Protein AF-A0ABD7HB60-F1 (afdb_monomer_lite)

Foldseek 3Di:
DDLAAQF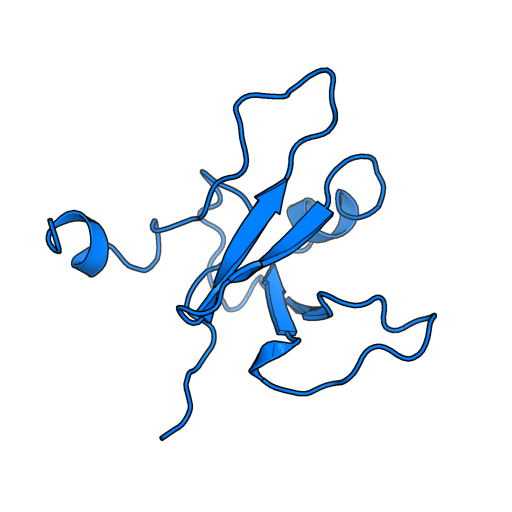EAAAPDPDDQVQWDKDFLPDVVVPGDPDRQRIHIYGPVRNVCDVVQWHWDRDPSNFIWIQGHPVPGPDIDTYCNVPVVVVPVD

Radius of gyration: 12.73 Å; chains: 1; bounding box: 34×29×35 Å

Structure (mmCIF, N/CA/C/O backbone):
data_AF-A0ABD7HB60-F1
#
_entry.id   AF-A0ABD7HB60-F1
#
loop_
_atom_site.group_PDB
_atom_site.id
_atom_site.type_symbol
_atom_site.label_atom_id
_atom_site.label_alt_id
_atom_site.label_comp_id
_atom_site.label_asym_id
_atom_site.label_entity_id
_atom_site.label_seq_id
_atom_site.pdbx_PDB_ins_code
_atom_site.Cartn_x
_atom_site.Cartn_y
_atom_site.Cartn_z
_atom_site.occupancy
_atom_site.B_iso_or_equiv
_atom_site.auth_seq_id
_atom_site.auth_comp_id
_atom_site.auth_asym_id
_atom_site.auth_atom_id
_atom_site.pdbx_PDB_model_num
ATOM 1 N N . GLN A 1 1 ? -21.958 -2.276 -10.650 1.00 33.44 1 GLN A N 1
ATOM 2 C CA . GLN A 1 1 ? -20.656 -1.928 -11.259 1.00 33.44 1 GLN A CA 1
ATOM 3 C 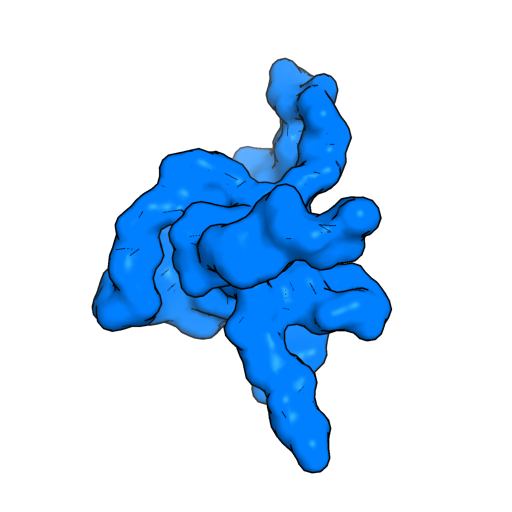C . GLN A 1 1 ? -19.587 -2.134 -10.202 1.00 33.44 1 GLN A C 1
ATOM 5 O O . GLN A 1 1 ? -19.563 -1.395 -9.229 1.00 33.44 1 GLN A O 1
ATOM 10 N N . GLN A 1 2 ? -18.795 -3.198 -10.330 1.00 28.92 2 GLN A N 1
ATOM 11 C CA . GLN A 1 2 ? -17.744 -3.540 -9.373 1.00 28.92 2 GLN A CA 1
ATOM 12 C C . GLN A 1 2 ? -16.558 -2.604 -9.620 1.00 28.92 2 GLN A C 1
ATOM 14 O O . GLN A 1 2 ? -15.935 -2.668 -10.679 1.00 28.92 2 GLN A O 1
ATOM 19 N N . ARG A 1 3 ? -16.249 -1.707 -8.679 1.00 39.81 3 ARG A N 1
ATOM 20 C CA . ARG A 1 3 ? -14.972 -0.983 -8.690 1.00 39.81 3 ARG A CA 1
ATOM 21 C C . ARG A 1 3 ? -13.899 -1.977 -8.230 1.00 39.81 3 ARG A C 1
ATOM 23 O O . ARG A 1 3 ? -13.531 -2.018 -7.069 1.00 39.81 3 ARG A O 1
ATOM 30 N N . GLY A 1 4 ? -13.503 -2.866 -9.142 1.00 43.88 4 GLY A N 1
ATOM 31 C CA . GLY A 1 4 ? -12.492 -3.894 -8.899 1.00 43.88 4 GLY A CA 1
ATOM 32 C C . GLY A 1 4 ? -11.127 -3.293 -8.580 1.00 43.88 4 GLY A C 1
ATOM 33 O O . GLY A 1 4 ? -10.855 -2.152 -8.945 1.00 43.88 4 GLY A O 1
ATOM 34 N N . HIS A 1 5 ? -10.286 -4.068 -7.895 1.00 55.22 5 HIS A N 1
ATOM 35 C CA . HIS A 1 5 ? -8.921 -3.704 -7.515 1.00 55.22 5 HIS A CA 1
ATOM 36 C C . HIS A 1 5 ? -8.137 -3.130 -8.694 1.00 55.22 5 HIS A C 1
ATOM 38 O O . HIS A 1 5 ? -7.948 -3.792 -9.710 1.00 55.22 5 HIS A O 1
ATOM 44 N N . ARG A 1 6 ? -7.681 -1.885 -8.544 1.00 61.16 6 ARG A N 1
ATOM 45 C CA . ARG A 1 6 ? -7.039 -1.128 -9.620 1.00 61.16 6 ARG A CA 1
ATOM 46 C C . ARG A 1 6 ? -5.518 -1.022 -9.472 1.00 61.16 6 ARG A C 1
ATOM 48 O O . ARG A 1 6 ? -4.856 -0.493 -10.346 1.00 61.16 6 ARG A O 1
ATOM 55 N N . THR A 1 7 ? -4.918 -1.517 -8.398 1.00 65.81 7 THR A N 1
ATOM 56 C CA . THR A 1 7 ? -3.466 -1.404 -8.157 1.00 65.81 7 THR A CA 1
ATOM 57 C C . THR A 1 7 ? -2.927 -2.668 -7.518 1.00 65.81 7 THR A C 1
ATOM 59 O O . THR A 1 7 ? -3.586 -3.248 -6.651 1.00 65.81 7 THR A O 1
ATOM 62 N N . HIS A 1 8 ? -1.701 -3.037 -7.886 1.00 79.12 8 HIS A N 1
ATOM 63 C CA . HIS A 1 8 ? -1.033 -4.248 -7.418 1.00 79.12 8 HIS A CA 1
ATOM 64 C C . HIS A 1 8 ? 0.298 -3.906 -6.743 1.00 79.12 8 HIS A C 1
ATOM 66 O O . HIS A 1 8 ? 1.206 -3.401 -7.397 1.00 79.12 8 HIS A O 1
ATOM 72 N N . GLY A 1 9 ? 0.448 -4.219 -5.452 1.00 82.31 9 GLY A N 1
ATOM 73 C CA . GLY A 1 9 ? 1.729 -4.073 -4.746 1.00 82.31 9 GLY A CA 1
ATOM 74 C C . GLY A 1 9 ? 2.289 -2.639 -4.681 1.00 82.31 9 GLY A C 1
ATOM 75 O O . GLY A 1 9 ? 1.647 -1.679 -5.107 1.00 82.31 9 GLY A O 1
ATOM 76 N N . ARG A 1 10 ? 3.495 -2.492 -4.106 1.00 86.81 10 ARG A N 1
ATOM 77 C CA . ARG A 1 10 ? 4.227 -1.212 -4.022 1.00 86.81 10 ARG A CA 1
ATOM 78 C C . ARG A 1 10 ? 4.639 -0.686 -5.401 1.00 86.81 10 ARG A C 1
ATOM 80 O O . ARG A 1 10 ? 4.774 -1.488 -6.325 1.00 86.81 10 ARG A O 1
ATOM 87 N N . PRO A 1 11 ? 4.944 0.621 -5.519 1.00 83.50 11 PRO A N 1
ATOM 88 C CA . PRO A 1 11 ? 5.629 1.174 -6.686 1.00 83.50 11 PRO A CA 1
ATOM 89 C C . PRO A 1 11 ? 6.828 0.320 -7.115 1.00 83.50 11 PRO A C 1
ATOM 91 O O . PRO A 1 11 ? 7.588 -0.149 -6.262 1.00 83.50 11 PRO A O 1
ATOM 94 N N . ASN A 1 12 ? 6.998 0.150 -8.428 1.00 81.94 12 ASN A N 1
ATOM 95 C CA . ASN A 1 12 ? 8.023 -0.690 -9.071 1.00 81.94 12 ASN A CA 1
ATOM 96 C C . ASN A 1 12 ? 7.893 -2.202 -8.807 1.00 81.94 12 ASN A C 1
ATOM 98 O O . ASN A 1 12 ? 8.832 -2.962 -9.050 1.00 81.94 12 ASN A O 1
ATOM 102 N N . CYS A 1 13 ? 6.751 -2.669 -8.294 1.00 87.75 13 CYS A N 1
ATOM 103 C CA . CYS A 1 13 ? 6.454 -4.094 -8.262 1.00 87.75 13 CYS A CA 1
ATOM 104 C C . CYS A 1 13 ? 5.903 -4.548 -9.617 1.00 87.75 13 CYS A C 1
ATOM 106 O O . CYS A 1 13 ? 4.946 -3.968 -10.123 1.00 87.75 13 CYS A O 1
ATOM 108 N N . HIS A 1 14 ? 6.486 -5.614 -10.164 1.00 89.25 14 HIS A N 1
ATOM 109 C CA . HIS A 1 14 ? 6.093 -6.209 -11.449 1.00 89.25 14 HIS A CA 1
ATOM 110 C C . HIS A 1 14 ? 5.543 -7.634 -11.288 1.00 89.25 14 HIS A C 1
ATOM 112 O O . HIS A 1 14 ? 5.503 -8.407 -12.243 1.00 89.25 14 HIS A O 1
ATOM 118 N N . ALA A 1 15 ? 5.213 -8.034 -10.055 1.00 88.56 15 ALA A N 1
ATOM 119 C CA . ALA A 1 15 ? 4.758 -9.388 -9.782 1.00 88.56 15 ALA A CA 1
ATOM 120 C C . ALA A 1 15 ? 3.412 -9.642 -10.487 1.00 88.56 15 ALA A C 1
ATOM 122 O O . ALA A 1 15 ? 2.493 -8.843 -10.319 1.00 88.56 15 ALA A O 1
ATOM 123 N N . PRO A 1 16 ? 3.269 -10.739 -11.249 1.00 85.31 16 PRO A N 1
ATOM 124 C CA . PRO A 1 16 ? 1.997 -11.074 -11.875 1.00 85.31 16 PRO A CA 1
ATOM 125 C C . PRO A 1 16 ? 0.926 -11.402 -10.821 1.00 85.31 16 PRO A C 1
ATOM 127 O O . PRO A 1 16 ? 1.234 -11.751 -9.677 1.00 85.31 16 PRO A O 1
ATOM 130 N N . GLY A 1 17 ? -0.347 -11.271 -11.208 1.00 82.88 17 GLY A N 1
ATOM 131 C CA . GLY A 1 17 ? -1.487 -11.430 -10.296 1.00 82.88 17 GLY A CA 1
ATOM 132 C C . GLY A 1 17 ? -1.599 -12.821 -9.660 1.00 82.88 17 GLY A C 1
ATOM 133 O O . GLY A 1 17 ? -2.006 -12.929 -8.511 1.00 82.88 17 GLY A O 1
ATOM 134 N N . ASP A 1 18 ? -1.160 -13.875 -10.351 1.00 84.75 18 ASP A N 1
ATOM 135 C CA . ASP A 1 18 ? -1.099 -15.258 -9.843 1.00 84.75 18 ASP A CA 1
ATOM 136 C C . ASP A 1 18 ? -0.054 -15.461 -8.729 1.00 84.75 18 ASP A C 1
ATOM 138 O O . ASP A 1 18 ? -0.086 -16.455 -8.006 1.00 84.75 18 ASP A O 1
ATOM 142 N N . ARG A 1 19 ? 0.863 -14.503 -8.559 1.00 86.88 19 ARG A N 1
ATOM 143 C CA . ARG A 1 19 ? 1.827 -14.432 -7.450 1.00 86.88 19 ARG A CA 1
ATOM 144 C C . ARG A 1 19 ? 1.434 -13.400 -6.396 1.00 86.88 19 ARG A C 1
ATOM 146 O O . ARG A 1 19 ? 2.265 -13.017 -5.565 1.00 86.88 19 ARG A O 1
ATOM 153 N N . CYS A 1 20 ? 0.196 -12.922 -6.454 1.00 89.69 20 CYS A N 1
ATOM 154 C CA . CYS A 1 20 ? -0.361 -11.991 -5.494 1.00 89.69 20 CYS A CA 1
ATOM 155 C C . CYS A 1 20 ? -1.396 -12.673 -4.601 1.00 89.69 20 CYS A C 1
ATOM 157 O O . CYS A 1 20 ? -2.096 -13.601 -4.990 1.00 89.69 20 CYS A O 1
ATOM 159 N N . GLU A 1 21 ? -1.496 -12.158 -3.388 1.00 90.69 21 GLU A N 1
ATOM 160 C CA . GLU A 1 21 ? -2.508 -12.494 -2.404 1.00 90.69 21 GLU A CA 1
ATOM 161 C C . GLU A 1 21 ? -3.397 -11.277 -2.142 1.00 90.69 21 GLU A C 1
ATOM 163 O O . GLU A 1 21 ? -3.034 -10.131 -2.444 1.00 90.69 21 GLU A O 1
ATOM 168 N N . VAL A 1 22 ? -4.582 -11.534 -1.591 1.00 91.12 22 VAL A N 1
ATOM 169 C CA . VAL A 1 22 ? -5.489 -10.481 -1.142 1.00 91.12 22 VAL A CA 1
ATOM 170 C C . VAL A 1 22 ? -4.990 -9.953 0.199 1.00 91.12 22 VAL A C 1
ATOM 172 O O . VAL A 1 22 ? -4.837 -10.703 1.159 1.00 91.12 22 VAL A O 1
ATOM 175 N N . HIS A 1 23 ? -4.748 -8.651 0.254 1.00 90.94 23 HIS A N 1
ATOM 176 C CA . HIS A 1 23 ? -4.359 -7.915 1.445 1.00 90.94 23 HIS A CA 1
ATOM 177 C C . HIS A 1 23 ? -5.505 -7.019 1.903 1.00 90.94 23 HIS A C 1
ATOM 179 O O . HIS A 1 23 ? -5.994 -6.181 1.138 1.00 90.94 23 HIS A O 1
ATOM 185 N N . HIS A 1 24 ? -5.909 -7.182 3.160 1.00 92.25 24 HIS A N 1
ATOM 186 C CA . HIS A 1 24 ? -6.825 -6.267 3.828 1.00 92.25 24 HIS A CA 1
ATOM 187 C C . HIS A 1 24 ? -6.113 -4.955 4.164 1.00 92.25 24 HIS A C 1
ATOM 189 O O . HIS A 1 24 ? -5.078 -4.965 4.827 1.00 92.25 24 HIS A O 1
ATOM 195 N N . ILE A 1 25 ? -6.688 -3.831 3.730 1.00 90.31 25 ILE A N 1
ATOM 196 C CA . ILE A 1 25 ? -6.201 -2.484 4.068 1.00 90.31 25 ILE A CA 1
ATOM 197 C C . ILE A 1 25 ? -6.316 -2.253 5.580 1.00 90.31 25 ILE A C 1
ATOM 199 O O . ILE A 1 25 ? -5.364 -1.822 6.228 1.00 90.31 25 ILE A O 1
ATOM 203 N N . ASP A 1 26 ? -7.476 -2.599 6.137 1.00 88.56 26 ASP A N 1
ATOM 204 C CA . ASP A 1 26 ? -7.706 -2.648 7.577 1.00 88.56 26 ASP A CA 1
ATOM 205 C C . ASP A 1 26 ? -7.316 -4.051 8.066 1.00 88.56 26 ASP A C 1
ATOM 207 O O . ASP A 1 26 ? -7.810 -5.039 7.535 1.00 88.56 26 ASP A O 1
ATOM 211 N N . GLN A 1 27 ? -6.418 -4.171 9.047 1.00 83.25 27 GLN A N 1
ATOM 212 C CA . GLN A 1 27 ? -5.848 -5.469 9.438 1.00 83.25 27 GLN A CA 1
ATOM 213 C C . GLN A 1 27 ? -6.928 -6.516 9.757 1.00 83.25 27 GLN A C 1
ATOM 215 O O . GLN A 1 27 ? -7.785 -6.306 10.617 1.00 83.25 27 GLN A O 1
ATOM 220 N N . TRP A 1 28 ? -6.841 -7.691 9.119 1.00 84.25 28 TRP A N 1
ATOM 221 C CA . TRP A 1 28 ? -7.766 -8.804 9.370 1.00 84.25 28 TRP A CA 1
ATOM 222 C C . TRP A 1 28 ? -7.826 -9.173 10.857 1.00 84.25 28 TRP A C 1
ATOM 224 O O . TRP A 1 28 ? -8.905 -9.330 11.424 1.00 84.25 28 TRP A O 1
ATOM 234 N N . ALA A 1 29 ? -6.662 -9.233 11.513 1.00 84.62 29 ALA A N 1
ATOM 235 C CA . ALA A 1 29 ? -6.544 -9.588 12.926 1.00 84.62 29 ALA A CA 1
ATOM 236 C C . ALA A 1 29 ? -7.305 -8.637 13.871 1.00 84.62 29 ALA A C 1
ATOM 238 O O . ALA A 1 29 ? -7.614 -9.021 14.995 1.00 84.62 29 ALA A O 1
ATOM 239 N N . THR A 1 30 ? -7.623 -7.418 13.425 1.00 85.19 30 THR A N 1
ATOM 240 C CA . THR A 1 30 ? -8.398 -6.429 14.187 1.00 85.19 30 THR A CA 1
ATOM 241 C C . THR A 1 30 ? -9.830 -6.275 13.669 1.00 85.19 30 THR A C 1
ATOM 243 O O . THR A 1 30 ? -10.479 -5.277 13.968 1.00 85.19 30 THR A O 1
ATOM 246 N N . GLY A 1 31 ? -10.329 -7.237 12.885 1.00 87.50 31 GLY A N 1
ATOM 247 C CA . GLY A 1 31 ? -11.689 -7.221 12.338 1.00 87.50 31 GLY A CA 1
ATOM 248 C C . GLY A 1 31 ? -11.832 -6.480 11.006 1.00 87.50 31 GLY A C 1
ATOM 249 O O . GLY A 1 31 ? -12.906 -5.962 10.712 1.00 87.50 31 GLY A O 1
ATOM 250 N N . GLY A 1 32 ? -10.765 -6.399 10.206 1.00 88.62 32 GLY A N 1
ATOM 251 C CA . GLY A 1 32 ? -10.816 -5.817 8.865 1.00 88.62 32 GLY A CA 1
ATOM 252 C C . GLY A 1 32 ? -11.852 -6.491 7.958 1.00 88.62 32 GLY A C 1
ATOM 253 O O . GLY A 1 32 ? -11.939 -7.717 7.905 1.00 88.62 32 GLY A O 1
ATOM 254 N N . SER A 1 33 ? -12.628 -5.687 7.227 1.00 88.94 33 SER A N 1
ATOM 255 C CA . SER A 1 33 ? -13.682 -6.189 6.336 1.00 88.94 33 SER A CA 1
ATOM 256 C C . SER A 1 33 ? -13.124 -6.773 5.034 1.00 88.94 33 SER A C 1
ATOM 258 O O . SER A 1 33 ? -12.114 -6.306 4.509 1.00 88.94 33 SER A O 1
ATOM 260 N N . THR A 1 34 ? -13.836 -7.748 4.468 1.00 90.19 34 THR A N 1
ATOM 261 C CA . THR A 1 34 ? -13.548 -8.372 3.161 1.00 90.19 34 THR A CA 1
ATOM 262 C C . THR A 1 34 ? -14.299 -7.662 2.017 1.00 90.19 34 THR A C 1
ATOM 264 O O . THR A 1 34 ? -14.513 -8.221 0.945 1.00 90.19 34 THR A O 1
ATOM 267 N N . ASP A 1 35 ? -14.714 -6.411 2.221 1.00 88.56 35 ASP A N 1
ATOM 268 C CA . ASP A 1 35 ? -15.316 -5.598 1.163 1.00 88.56 35 ASP A CA 1
ATOM 269 C C . ASP A 1 35 ? -14.302 -5.304 0.051 1.00 88.56 35 ASP A C 1
ATOM 271 O O . ASP A 1 35 ? -13.121 -5.069 0.310 1.00 88.56 35 ASP A O 1
ATOM 275 N N . ILE A 1 36 ? -14.760 -5.236 -1.201 1.00 83.50 36 ILE A N 1
ATOM 276 C CA . ILE A 1 36 ? -13.882 -4.977 -2.357 1.00 83.50 36 ILE A CA 1
ATOM 277 C C . ILE A 1 36 ? -13.106 -3.654 -2.225 1.00 83.50 36 ILE A C 1
ATOM 279 O O . ILE A 1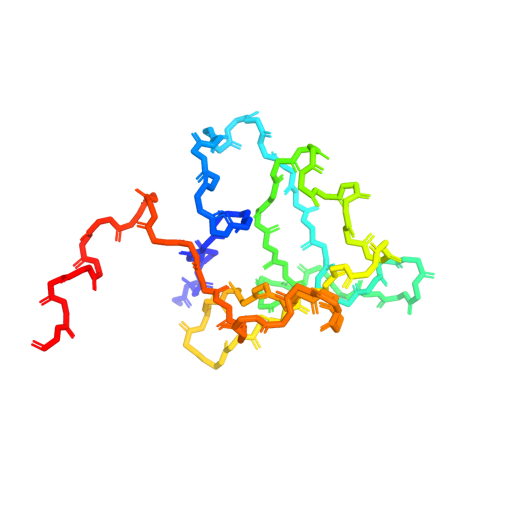 36 ? -11.947 -3.553 -2.629 1.00 83.50 36 ILE A O 1
ATOM 283 N N . ASP A 1 37 ? -13.699 -2.663 -1.561 1.00 85.25 37 ASP A N 1
ATOM 284 C CA . ASP A 1 37 ? -13.071 -1.366 -1.302 1.00 85.25 37 ASP A CA 1
ATOM 285 C C . ASP A 1 37 ? -12.075 -1.411 -0.125 1.00 85.25 37 ASP A C 1
ATOM 287 O O . ASP A 1 37 ? -11.294 -0.482 0.079 1.00 85.25 37 ASP A O 1
ATOM 291 N N . LYS A 1 38 ? -12.045 -2.509 0.636 1.00 88.69 38 LYS A N 1
ATOM 292 C CA . LYS A 1 38 ? -11.154 -2.745 1.784 1.00 88.69 38 LYS A CA 1
ATOM 293 C C . LYS A 1 38 ? -10.041 -3.748 1.502 1.00 88.69 38 LYS A C 1
ATOM 295 O O . LYS A 1 38 ? -9.227 -4.027 2.380 1.00 88.69 38 LYS A O 1
ATOM 300 N N . LEU A 1 39 ? -9.951 -4.221 0.263 1.00 90.75 39 LEU A N 1
ATOM 301 C CA . LEU A 1 39 ? -8.966 -5.201 -0.172 1.00 90.75 39 LEU A CA 1
ATOM 302 C C . LEU A 1 39 ? -8.085 -4.657 -1.306 1.00 90.75 39 LEU A C 1
ATOM 304 O O . LEU A 1 39 ? -8.447 -3.737 -2.050 1.00 90.75 39 LEU A O 1
ATOM 308 N N . THR A 1 40 ? -6.895 -5.224 -1.456 1.00 90.38 40 THR A N 1
ATOM 309 C CA . THR A 1 40 ? -5.984 -4.968 -2.578 1.00 90.38 40 THR A CA 1
ATOM 310 C C . THR A 1 40 ? -5.158 -6.210 -2.871 1.00 90.38 40 THR A C 1
ATOM 312 O O . THR A 1 40 ? -4.944 -7.027 -1.984 1.00 90.38 40 THR A O 1
ATOM 315 N N . PHE A 1 41 ? -4.618 -6.329 -4.080 1.00 90.44 41 PHE A N 1
ATOM 316 C CA . PHE A 1 41 ? -3.630 -7.364 -4.366 1.00 90.44 41 PHE A CA 1
ATOM 317 C C . PHE A 1 41 ? -2.214 -6.904 -4.009 1.00 90.44 41 PHE A C 1
ATOM 319 O O . PHE A 1 41 ? -1.819 -5.763 -4.277 1.00 90.44 41 PHE A O 1
ATOM 326 N N . THR A 1 42 ? -1.428 -7.809 -3.432 1.00 91.44 42 THR A N 1
ATOM 327 C CA . THR A 1 42 ? 0.001 -7.614 -3.165 1.00 91.44 42 THR A CA 1
ATOM 328 C C . THR A 1 42 ? 0.751 -8.930 -3.325 1.00 91.44 42 THR A C 1
ATOM 330 O O . THR A 1 42 ? 0.224 -9.984 -3.005 1.00 91.44 42 THR A O 1
ATOM 333 N N . CYS A 1 43 ? 1.998 -8.900 -3.784 1.00 91.88 43 CYS A N 1
ATOM 334 C CA . CYS A 1 43 ? 2.850 -10.086 -3.746 1.00 91.88 43 CYS A CA 1
ATOM 335 C C . CYS A 1 43 ? 3.361 -10.353 -2.323 1.00 91.88 43 CYS A C 1
ATOM 337 O O . CYS A 1 43 ? 3.487 -9.425 -1.515 1.00 91.88 43 CYS A O 1
ATOM 339 N N . THR A 1 44 ? 3.729 -11.604 -2.036 1.00 91.75 44 THR A N 1
ATOM 340 C CA . THR A 1 44 ? 4.211 -12.021 -0.709 1.00 91.75 44 THR A CA 1
ATOM 341 C C . THR A 1 44 ? 5.386 -11.183 -0.173 1.00 91.75 44 THR A C 1
ATOM 343 O O . THR A 1 44 ? 5.366 -10.831 1.009 1.00 91.75 44 THR A O 1
ATOM 346 N N . PRO A 1 45 ? 6.413 -10.804 -0.970 1.00 92.44 45 PRO A N 1
ATOM 347 C CA . PRO A 1 45 ? 7.481 -9.928 -0.481 1.00 92.44 45 PRO A CA 1
ATOM 348 C C . PRO A 1 45 ? 6.975 -8.562 -0.007 1.00 92.44 45 PRO A C 1
ATOM 350 O O . PRO A 1 45 ? 7.369 -8.108 1.064 1.00 92.44 45 PRO A O 1
ATOM 353 N N . ASN A 1 46 ? 6.074 -7.932 -0.766 1.00 92.62 46 ASN A N 1
ATOM 354 C CA . ASN A 1 46 ? 5.506 -6.635 -0.405 1.00 92.62 46 ASN A CA 1
ATOM 355 C C . ASN A 1 46 ? 4.562 -6.742 0.794 1.00 92.62 46 ASN A C 1
ATOM 357 O O . ASN A 1 46 ? 4.585 -5.872 1.660 1.00 92.62 46 ASN A O 1
ATOM 361 N N . HIS A 1 47 ? 3.776 -7.818 0.887 1.00 92.69 47 HIS A N 1
ATOM 362 C CA . HIS A 1 47 ? 2.858 -8.014 2.007 1.00 92.69 47 HIS A CA 1
ATOM 363 C C . HIS A 1 47 ? 3.605 -8.079 3.342 1.00 92.69 47 HIS A C 1
ATOM 365 O O . HIS A 1 47 ? 3.211 -7.437 4.309 1.00 92.69 47 HIS A O 1
ATOM 371 N N . LYS A 1 48 ? 4.757 -8.762 3.369 1.00 92.75 48 LYS A N 1
ATOM 372 C CA . LYS A 1 48 ? 5.631 -8.863 4.550 1.00 92.75 48 LYS A CA 1
ATOM 373 C C . LYS A 1 48 ? 6.195 -7.525 5.036 1.00 92.75 48 LYS A C 1
ATOM 375 O O . LYS A 1 48 ? 6.720 -7.483 6.151 1.00 92.75 48 LYS A O 1
ATOM 380 N N . LEU A 1 49 ? 6.165 -6.481 4.206 1.00 92.62 49 LEU A N 1
ATOM 381 C CA . LEU A 1 49 ? 6.609 -5.135 4.571 1.00 92.62 49 LEU A CA 1
ATOM 382 C C . LEU A 1 49 ? 5.509 -4.331 5.268 1.00 92.62 49 LEU A C 1
ATOM 384 O O . LEU A 1 49 ? 5.829 -3.409 6.022 1.00 92.62 49 LEU A O 1
ATOM 388 N N . VAL A 1 50 ? 4.235 -4.669 5.043 1.00 90.88 50 VAL A N 1
ATOM 389 C CA . VAL A 1 50 ? 3.114 -3.995 5.703 1.00 90.88 50 VAL A CA 1
ATOM 390 C C . VAL A 1 50 ? 3.205 -4.226 7.211 1.00 90.88 50 VAL A C 1
ATOM 392 O O . VAL A 1 50 ? 3.469 -5.336 7.670 1.00 90.88 50 VAL A O 1
ATOM 395 N N . GLY A 1 51 ? 3.070 -3.153 7.991 1.00 87.19 51 GLY A N 1
ATOM 396 C CA . GLY A 1 51 ? 3.276 -3.183 9.444 1.00 87.19 51 GLY A CA 1
ATOM 397 C C . GLY A 1 51 ? 4.750 -3.156 9.876 1.00 87.19 51 GLY A C 1
ATOM 398 O O . GLY A 1 51 ? 5.033 -2.915 11.044 1.00 87.19 51 GLY A O 1
ATOM 399 N N . LYS A 1 52 ? 5.707 -3.297 8.946 1.00 91.31 52 LYS A N 1
ATOM 400 C CA . LYS A 1 52 ? 7.152 -3.086 9.175 1.00 91.31 52 LYS A CA 1
ATOM 401 C C . LYS A 1 52 ? 7.604 -1.719 8.662 1.00 91.31 52 LYS A C 1
ATOM 403 O O . LYS A 1 52 ? 8.613 -1.590 7.974 1.00 91.31 52 LYS A O 1
ATOM 408 N N . GLY A 1 53 ? 6.801 -0.700 8.952 1.00 91.12 53 GLY A N 1
ATOM 409 C CA . GLY A 1 53 ? 7.021 0.676 8.510 1.00 91.12 53 GLY A CA 1
ATOM 410 C C . GLY A 1 53 ? 6.329 1.045 7.197 1.00 91.12 53 GLY A C 1
ATOM 411 O O . GLY A 1 53 ? 6.111 2.227 6.969 1.00 91.12 53 GLY A O 1
ATOM 412 N N . TRP A 1 54 ? 5.916 0.074 6.375 1.00 93.12 54 TRP A N 1
ATOM 413 C CA . TRP A 1 54 ? 5.045 0.339 5.227 1.00 93.12 54 TRP A CA 1
ATOM 414 C C . TRP A 1 54 ? 3.575 0.234 5.622 1.00 93.12 54 TRP A C 1
ATOM 416 O O . TRP A 1 54 ? 3.190 -0.657 6.385 1.00 93.12 54 TRP A O 1
ATOM 426 N N . GLN A 1 55 ? 2.754 1.120 5.066 1.00 93.62 55 GLN A N 1
ATOM 427 C CA . GLN A 1 55 ? 1.300 1.095 5.218 1.00 93.62 55 GLN A CA 1
ATOM 428 C C . GLN A 1 55 ? 0.620 1.193 3.852 1.00 93.62 55 GLN A C 1
ATOM 430 O O . GLN A 1 55 ? 1.233 1.610 2.865 1.00 93.62 55 GLN A O 1
ATOM 435 N N . THR A 1 56 ? -0.649 0.808 3.801 1.00 93.44 56 THR A N 1
ATOM 436 C CA . THR A 1 56 ? -1.501 0.910 2.616 1.00 93.44 56 THR A CA 1
ATOM 437 C C . THR A 1 56 ? -2.750 1.722 2.942 1.00 93.44 56 THR A C 1
ATOM 439 O O . THR A 1 56 ? -3.220 1.738 4.078 1.00 93.44 56 THR A O 1
ATOM 442 N N . ARG A 1 57 ? -3.294 2.425 1.946 1.00 92.38 57 ARG A N 1
ATOM 443 C CA . ARG A 1 57 ? -4.550 3.178 2.065 1.00 92.38 57 ARG A CA 1
ATOM 444 C C . ARG A 1 57 ? -5.356 3.045 0.784 1.00 92.38 57 ARG A C 1
ATOM 446 O O . ARG A 1 57 ? -4.802 3.179 -0.303 1.00 92.38 57 ARG A O 1
ATOM 453 N N . LYS A 1 58 ? -6.670 2.839 0.895 1.00 90.44 58 LYS A N 1
ATOM 454 C CA . LYS A 1 58 ? -7.575 2.944 -0.255 1.00 90.44 58 LYS A CA 1
ATOM 455 C C . LYS A 1 58 ? -7.942 4.409 -0.510 1.00 90.44 58 LYS A C 1
ATOM 457 O O . LYS A 1 58 ? -8.387 5.099 0.404 1.00 90.44 58 LYS A O 1
ATOM 462 N N . ARG A 1 59 ? -7.771 4.870 -1.748 1.00 89.81 59 ARG A N 1
ATOM 463 C CA . ARG A 1 59 ? -8.242 6.172 -2.237 1.00 89.81 59 ARG A CA 1
ATOM 464 C C . ARG A 1 59 ? -9.696 6.092 -2.702 1.00 89.81 59 ARG A C 1
ATOM 466 O O . ARG A 1 59 ? -10.190 5.027 -3.068 1.00 89.81 59 ARG A O 1
ATOM 473 N N . SER A 1 60 ? -10.364 7.241 -2.762 1.00 88.81 60 SER A N 1
ATOM 474 C CA . SER A 1 60 ? -11.742 7.366 -3.262 1.00 88.81 60 SER A CA 1
ATOM 475 C C . SER A 1 60 ? -11.908 6.983 -4.741 1.00 88.81 60 SER A C 1
ATOM 477 O O . SER A 1 60 ? -13.006 6.629 -5.162 1.00 88.81 60 SER A O 1
ATOM 479 N N . ASP A 1 61 ? -10.829 7.010 -5.528 1.00 85.94 61 ASP A N 1
ATOM 480 C CA . ASP A 1 61 ? -10.791 6.569 -6.931 1.00 85.94 61 ASP A CA 1
ATOM 481 C C . ASP A 1 61 ? -10.600 5.044 -7.100 1.00 85.94 61 ASP A C 1
ATOM 483 O O . ASP A 1 61 ? -10.582 4.536 -8.225 1.00 85.94 61 ASP A O 1
ATOM 487 N N . GLY A 1 62 ? -10.501 4.299 -5.993 1.00 85.00 62 GLY A N 1
ATOM 488 C CA . GLY A 1 62 ? -10.324 2.845 -5.971 1.00 85.00 62 GLY A CA 1
ATOM 489 C C . GLY A 1 62 ? -8.865 2.379 -6.035 1.00 85.00 62 GLY A C 1
ATOM 490 O O . GLY A 1 62 ? -8.608 1.173 -5.945 1.00 85.00 62 GLY A O 1
ATOM 491 N N . GLN A 1 63 ? -7.907 3.302 -6.147 1.00 88.00 63 GLN A N 1
ATOM 492 C CA . GLN A 1 63 ? -6.479 2.996 -6.113 1.00 88.00 63 GLN A CA 1
ATOM 493 C C . GLN A 1 63 ? -6.017 2.689 -4.682 1.00 88.00 63 GLN A C 1
ATOM 495 O O . GLN A 1 63 ? -6.500 3.272 -3.710 1.00 88.00 63 GLN A O 1
ATOM 500 N N . THR A 1 64 ? -5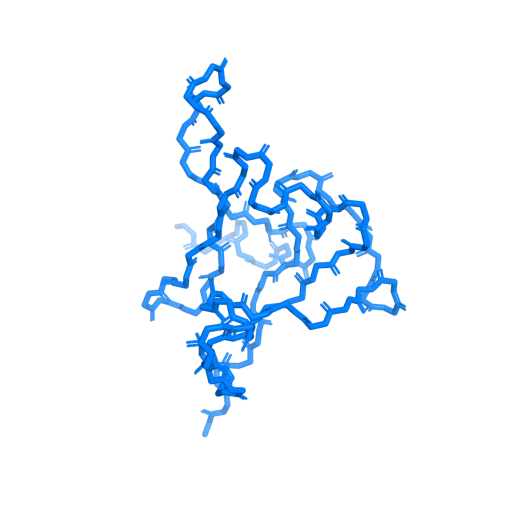.041 1.798 -4.538 1.00 91.50 64 THR A N 1
ATOM 501 C CA . THR A 1 64 ? -4.322 1.591 -3.278 1.00 91.50 64 THR A CA 1
ATOM 502 C C . THR A 1 64 ? -3.016 2.373 -3.300 1.00 91.50 64 THR A C 1
ATOM 504 O O . THR A 1 64 ? -2.147 2.136 -4.140 1.00 91.50 64 THR A O 1
ATOM 507 N N . GLU A 1 65 ? -2.858 3.271 -2.338 1.00 92.94 65 GLU A N 1
ATOM 508 C CA . GLU A 1 65 ? -1.600 3.953 -2.061 1.00 92.94 65 GLU A CA 1
ATOM 509 C C . GLU A 1 65 ? -0.738 3.146 -1.109 1.00 92.94 65 GLU A C 1
ATOM 511 O O . GLU A 1 65 ? -1.233 2.551 -0.151 1.00 92.94 65 GLU A O 1
ATOM 516 N N . TRP A 1 66 ? 0.567 3.206 -1.342 1.00 93.31 66 TRP A N 1
ATOM 517 C CA . TRP A 1 66 ? 1.584 2.709 -0.433 1.00 93.31 66 TRP A CA 1
ATOM 518 C C . TRP A 1 66 ? 2.315 3.870 0.214 1.00 93.31 66 TRP A C 1
ATOM 520 O O . TRP A 1 66 ? 2.897 4.711 -0.472 1.00 93.31 66 TRP A O 1
ATOM 530 N N . ILE A 1 67 ? 2.303 3.876 1.540 1.00 94.50 67 ILE A N 1
ATOM 531 C CA . ILE A 1 67 ? 2.881 4.923 2.372 1.00 94.50 67 ILE A CA 1
ATOM 532 C C . ILE A 1 67 ? 4.223 4.408 2.919 1.00 94.50 67 ILE A C 1
ATOM 534 O O . ILE A 1 67 ? 4.243 3.347 3.559 1.00 94.50 67 ILE A O 1
ATOM 538 N N . PRO A 1 68 ? 5.343 5.102 2.642 1.00 93.50 68 PRO A N 1
ATOM 539 C CA . PRO A 1 68 ? 6.665 4.731 3.134 1.00 93.50 68 PRO A CA 1
ATOM 540 C C . PRO A 1 68 ? 6.848 4.953 4.633 1.00 93.50 68 PRO A C 1
ATOM 542 O O . PRO A 1 68 ? 6.176 5.800 5.221 1.00 93.50 68 PRO A O 1
ATOM 545 N N . PRO A 1 69 ? 7.809 4.245 5.256 1.00 93.12 69 PRO A N 1
ATOM 546 C CA . PRO A 1 69 ? 8.280 4.624 6.576 1.00 93.12 69 PRO A CA 1
ATOM 547 C C . PRO A 1 69 ? 8.967 6.001 6.522 1.00 93.12 69 PRO A C 1
ATOM 549 O O . PRO A 1 69 ? 9.552 6.337 5.490 1.00 93.12 69 PRO A O 1
ATOM 552 N N . PRO A 1 70 ? 9.011 6.757 7.637 1.00 92.56 70 PRO A N 1
ATOM 553 C CA . PRO A 1 70 ? 9.509 8.139 7.649 1.00 92.56 70 PRO A CA 1
ATOM 554 C C . PRO A 1 70 ? 10.919 8.329 7.068 1.00 92.56 70 PRO A C 1
ATOM 556 O O . PRO A 1 70 ? 11.199 9.318 6.404 1.00 92.56 70 PRO A O 1
ATOM 559 N N . HIS A 1 71 ? 11.815 7.359 7.268 1.00 89.56 71 HIS A N 1
ATOM 560 C CA . HIS A 1 71 ? 13.191 7.425 6.760 1.00 89.56 71 HIS A CA 1
ATOM 561 C C . HIS A 1 71 ? 13.308 7.192 5.239 1.00 89.56 71 HIS A C 1
ATOM 563 O O . HIS A 1 71 ? 14.379 7.392 4.672 1.00 89.56 71 HIS A O 1
ATOM 569 N N . LEU A 1 72 ? 12.231 6.760 4.576 1.00 88.06 72 LEU A N 1
ATOM 570 C CA . LEU A 1 72 ? 12.118 6.621 3.120 1.00 88.06 72 LEU A CA 1
ATOM 571 C C . LEU A 1 72 ? 11.006 7.516 2.560 1.00 88.06 72 LEU A C 1
ATOM 573 O O . LEU A 1 72 ? 10.499 7.228 1.472 1.00 88.06 72 LEU A O 1
ATOM 577 N N . ASP A 1 73 ? 10.602 8.556 3.294 1.00 85.31 73 ASP A N 1
ATOM 578 C CA . ASP A 1 73 ? 9.476 9.394 2.905 1.00 85.31 73 ASP A CA 1
ATOM 579 C C . ASP A 1 73 ? 9.774 10.159 1.612 1.00 85.31 73 ASP A C 1
ATOM 581 O O . ASP A 1 73 ? 10.471 11.172 1.577 1.00 85.31 73 ASP A O 1
ATOM 585 N N . ARG A 1 74 ? 9.258 9.607 0.516 1.00 83.75 74 ARG A N 1
ATOM 586 C CA . ARG A 1 74 ? 9.198 10.237 -0.802 1.00 83.75 74 ARG A CA 1
ATOM 587 C C . ARG A 1 74 ? 7.746 10.529 -1.184 1.00 83.75 74 ARG A C 1
ATOM 589 O O . ARG A 1 74 ? 7.464 10.668 -2.369 1.00 83.75 74 ARG A O 1
ATOM 596 N N . GLY A 1 75 ? 6.827 10.550 -0.216 1.00 87.88 75 GLY A N 1
ATOM 597 C CA . GLY A 1 75 ? 5.384 10.599 -0.431 1.00 87.88 75 GLY A CA 1
ATOM 598 C C . GLY A 1 75 ? 4.733 9.224 -0.604 1.00 87.88 75 GLY A C 1
ATOM 599 O O . GLY A 1 75 ? 5.405 8.202 -0.759 1.00 87.88 75 GLY A O 1
ATOM 600 N N . ALA A 1 76 ? 3.400 9.210 -0.557 1.00 89.75 76 ALA A N 1
ATOM 601 C CA . ALA A 1 76 ? 2.585 8.038 -0.858 1.00 89.75 76 ALA A CA 1
ATOM 602 C C . ALA A 1 76 ? 2.431 7.865 -2.375 1.00 89.75 76 ALA A C 1
ATOM 604 O O . ALA A 1 76 ? 2.273 8.848 -3.094 1.00 89.75 76 ALA A O 1
ATOM 605 N N . HIS A 1 77 ? 2.452 6.621 -2.856 1.00 89.56 77 HIS A N 1
ATOM 606 C CA . HIS A 1 77 ? 2.462 6.331 -4.296 1.00 89.56 77 HIS A CA 1
ATOM 607 C C . HIS A 1 77 ? 1.571 5.142 -4.657 1.00 89.56 77 HIS A C 1
ATOM 609 O O . HIS A 1 77 ? 1.447 4.191 -3.879 1.00 89.56 77 HIS A O 1
ATOM 615 N N . THR A 1 78 ? 0.998 5.169 -5.859 1.00 91.19 78 THR A N 1
ATOM 616 C CA . THR A 1 78 ? 0.300 4.038 -6.491 1.00 91.19 78 THR A CA 1
ATOM 617 C C . THR A 1 78 ? 1.257 3.232 -7.377 1.00 91.19 78 THR A C 1
ATOM 619 O O . THR A 1 78 ? 2.392 3.642 -7.623 1.00 91.19 78 THR A O 1
ATOM 622 N N . ASN A 1 79 ? 0.823 2.055 -7.838 1.00 88.12 79 ASN A N 1
ATOM 623 C CA . ASN A 1 79 ? 1.545 1.275 -8.844 1.00 88.12 79 ASN A CA 1
ATOM 624 C C . ASN A 1 79 ? 0.672 1.087 -10.088 1.00 88.12 79 ASN A C 1
ATOM 626 O O . ASN A 1 79 ? -0.310 0.342 -10.043 1.00 88.12 79 ASN A O 1
ATOM 630 N N . ASP A 1 80 ? 1.071 1.725 -11.186 1.00 87.50 80 ASP A N 1
ATOM 631 C CA . ASP A 1 80 ? 0.363 1.679 -12.467 1.00 87.50 80 ASP A CA 1
ATOM 632 C C . ASP A 1 80 ? 1.017 0.731 -13.485 1.00 87.50 80 ASP A C 1
ATOM 634 O O . ASP A 1 80 ? 0.560 0.638 -14.617 1.00 87.50 80 ASP A O 1
ATOM 638 N N . TYR A 1 81 ? 2.036 -0.048 -13.089 1.00 87.12 81 TYR A N 1
ATOM 639 C CA . TYR A 1 81 ? 2.721 -0.991 -13.989 1.00 87.12 81 TYR A CA 1
ATOM 640 C C . TYR A 1 81 ? 1.765 -1.965 -14.701 1.00 87.12 81 TYR A C 1
ATOM 642 O O . TYR A 1 81 ? 1.924 -2.249 -15.884 1.00 87.12 81 TYR A O 1
ATOM 650 N N . HIS A 1 82 ? 0.751 -2.464 -13.987 1.00 83.25 82 HIS A N 1
ATOM 651 C CA . HIS A 1 82 ? -0.252 -3.385 -14.536 1.00 83.25 82 HIS A CA 1
ATOM 652 C C . HIS A 1 82 ? -1.437 -2.672 -15.209 1.00 83.25 82 HIS A C 1
ATOM 654 O O . HIS A 1 82 ? -2.386 -3.336 -15.618 1.00 83.25 82 HIS A O 1
ATOM 660 N N . HIS A 1 83 ? -1.391 -1.340 -15.286 1.00 85.00 83 HIS A N 1
ATOM 661 C CA . HIS A 1 83 ? -2.450 -0.471 -15.796 1.00 85.00 83 HIS A CA 1
ATOM 662 C C . HIS A 1 83 ? -1.875 0.679 -16.639 1.00 85.00 83 HIS A C 1
ATOM 664 O O . HIS A 1 83 ? -2.077 1.854 -16.308 1.00 85.00 83 HIS A O 1
ATOM 670 N N . PRO A 1 84 ? -1.120 0.361 -17.710 1.00 82.62 84 PRO A N 1
ATOM 671 C CA . PRO A 1 84 ? -0.449 1.363 -18.532 1.00 82.62 84 PRO A CA 1
ATOM 672 C C . PRO A 1 84 ? -1.422 2.352 -19.185 1.00 82.62 84 PRO A C 1
ATOM 674 O O . PRO A 1 84 ? -1.010 3.462 -19.504 1.00 82.62 84 PRO A O 1
ATOM 677 N N . GLU A 1 85 ? -2.702 1.994 -19.340 1.00 83.50 85 GLU A N 1
ATOM 678 C CA . GLU A 1 85 ? -3.753 2.890 -19.827 1.00 83.50 85 GLU A CA 1
ATOM 679 C C . GLU A 1 85 ? -3.832 4.206 -19.036 1.00 83.50 85 GLU A C 1
ATOM 681 O O . GLU A 1 85 ? -4.112 5.249 -19.614 1.00 83.50 85 GLU A O 1
ATOM 686 N N . ARG A 1 86 ? -3.481 4.190 -17.745 1.00 79.62 86 ARG A N 1
ATOM 687 C CA . ARG A 1 86 ? -3.581 5.363 -16.862 1.00 79.62 86 ARG A CA 1
ATOM 688 C C . ARG A 1 86 ? -2.461 6.372 -17.016 1.00 79.62 86 ARG A C 1
ATOM 690 O O . ARG A 1 86 ? -2.586 7.489 -16.529 1.00 79.62 86 ARG A O 1
ATOM 697 N N . LEU A 1 87 ? -1.369 5.994 -17.675 1.00 77.06 87 LEU A N 1
ATOM 698 C CA . LEU A 1 87 ? -0.274 6.921 -17.966 1.00 77.06 87 LEU A CA 1
ATOM 699 C C . LEU A 1 87 ? -0.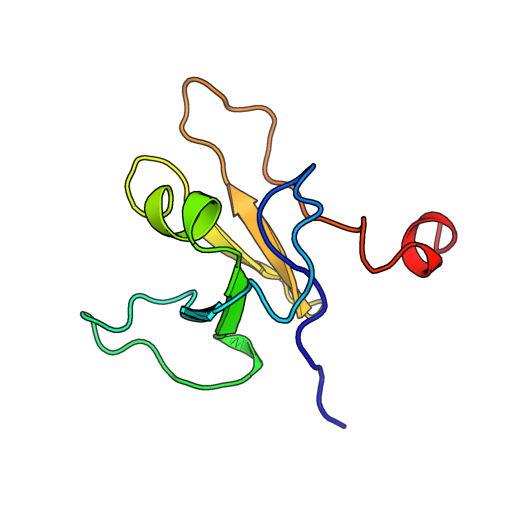678 7.971 -19.012 1.00 77.06 87 LEU A C 1
ATOM 701 O O . LEU A 1 87 ? 0.046 8.943 -19.213 1.00 77.06 87 LEU A O 1
ATOM 705 N N . PHE A 1 88 ? -1.815 7.769 -19.680 1.00 77.06 88 PHE A N 1
ATOM 706 C CA . PHE A 1 88 ? -2.315 8.625 -20.751 1.00 77.06 88 PHE A CA 1
ATOM 707 C C . PHE A 1 88 ? -3.562 9.432 -20.357 1.00 77.06 88 PHE A C 1
ATOM 709 O O . PHE A 1 88 ? -4.018 10.243 -21.156 1.00 77.06 88 PHE A O 1
ATOM 716 N N . ASP A 1 89 ? -4.090 9.257 -19.141 1.00 66.94 89 ASP A N 1
ATOM 717 C CA . ASP A 1 89 ? -5.324 9.903 -18.660 1.00 66.94 89 ASP A CA 1
ATOM 718 C C . ASP A 1 89 ? -5.088 11.328 -18.087 1.00 66.94 89 ASP A C 1
ATOM 720 O O . ASP A 1 89 ? -5.796 11.763 -17.175 1.00 66.94 89 ASP A O 1
ATOM 724 N N . HIS A 1 90 ? -4.076 12.051 -18.588 1.00 56.88 90 HIS A N 1
ATOM 725 C CA . HIS A 1 90 ? -3.674 13.390 -18.124 1.00 56.88 90 HIS A CA 1
ATOM 726 C C . HIS A 1 90 ? -4.212 14.528 -18.996 1.00 56.88 90 HIS A C 1
ATOM 728 O O . HIS A 1 90 ? -4.095 14.433 -20.238 1.00 56.88 90 HIS A O 1
#

Secondary structure (DSSP, 8-state):
-------BSSTT----GGGEEEEESS-GGGT----GGGEEEEEHHHHTTBTTTBEEEE-TTSPEEEEPPGGG-S--B---TT-GGGGG--

Sequence (90 aa):
QQ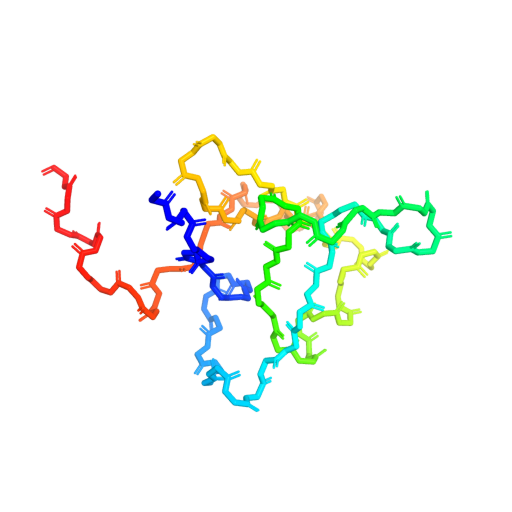RGHRTHGRPNCHAPGDRCEVHHIDQWATGGSTDIDKLTFTCTPNHKLVGKGWQTRKRSDGQTEWIPPPHLDRGAHTNDYHHPERLFDH

InterPro domains:
  IPR002711 HNH endonuclease [PF01844] (12-47)
  IPR003615 HNH nuclease [cd00085] (5-51)

Organism: Mycobacterium tuberculosis (NCBI:txid1773)

pLDDT: mean 84.46, std 12.74, range [28.92, 94.5]